Protein AF-B8BMI0-F1 (afdb_monomer)

Foldseek 3Di:
DVLVVVLVVPVVLVVVLVVCLVVPCCCVPPCNVVDDPVVSVVVSCVRVVVVSVVVSVVVSVVVCVDCDDNVVVVVVVVVVVVCVVVVVPPDDDPPPPPDDDDDDDDDDDDDDDDDDDDDDDDDDDDDDDDDDDDDDDDDDDDDDDDDDDDDDDDDDDDDDDDDD

Sequence (164 aa):
MKIIAQLKANEDMKKNTMMMVEQSRVLNTPGAEKKTKRELFDALRQELENPVLEKASREVWDLILENGGLGKEITDTIESVFCRLSGIDMMPPPPSTSIPSHQERERNMAADGGEKSKEIDTPEKPSSSSRKRPYSDTTTKGAGAVPNGGATSQHDGSEDSSQK

Organism: Oryza sativa subsp. indica (NCBI:txid39946)

Structure (mmCIF, N/CA/C/O backbone):
data_AF-B8BMI0-F1
#
_entry.id   AF-B8BMI0-F1
#
loop_
_atom_site.group_PDB
_atom_site.id
_atom_site.type_symbol
_atom_site.label_atom_id
_atom_site.label_alt_id
_atom_site.label_comp_id
_atom_site.label_asym_id
_atom_site.label_entity_id
_atom_site.label_seq_id
_atom_site.pdbx_PDB_ins_code
_atom_site.Cartn_x
_atom_site.Cartn_y
_atom_site.Cartn_z
_atom_site.occupancy
_atom_site.B_iso_or_equiv
_atom_site.auth_seq_id
_atom_site.auth_comp_id
_atom_site.auth_asym_id
_atom_site.auth_atom_id
_atom_site.pdbx_PDB_model_num
ATOM 1 N N . MET A 1 1 ? 11.825 -12.636 -6.092 1.00 66.38 1 MET A N 1
ATOM 2 C CA . MET A 1 1 ? 10.789 -11.612 -5.816 1.00 66.38 1 MET A CA 1
ATOM 3 C C . MET A 1 1 ? 11.431 -10.401 -5.138 1.00 66.38 1 MET A C 1
ATOM 5 O O . MET A 1 1 ? 11.627 -10.451 -3.931 1.00 66.3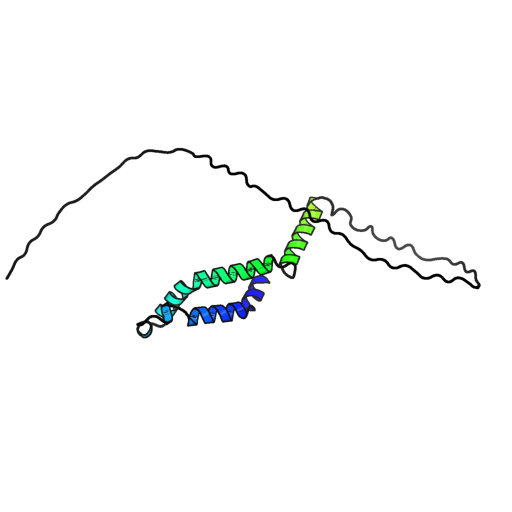8 1 MET A O 1
ATOM 9 N N . LYS A 1 2 ? 11.803 -9.348 -5.886 1.00 86.44 2 LYS A N 1
ATOM 10 C CA . LYS A 1 2 ? 12.517 -8.176 -5.328 1.00 86.44 2 LYS A CA 1
ATOM 11 C C . LYS A 1 2 ? 11.592 -7.230 -4.541 1.00 86.44 2 LYS A C 1
ATOM 13 O O . LYS A 1 2 ? 11.874 -6.953 -3.381 1.00 86.44 2 LYS A O 1
ATOM 18 N N . ILE A 1 3 ? 10.443 -6.850 -5.114 1.00 89.56 3 ILE A N 1
ATOM 19 C CA . ILE A 1 3 ? 9.455 -5.941 -4.488 1.00 89.56 3 ILE A CA 1
ATOM 20 C C . ILE A 1 3 ? 8.999 -6.453 -3.113 1.00 89.56 3 ILE A C 1
ATOM 22 O O . ILE A 1 3 ? 9.100 -5.744 -2.120 1.00 89.56 3 ILE A O 1
ATOM 26 N N . ILE A 1 4 ? 8.556 -7.715 -3.031 1.00 89.00 4 ILE A N 1
ATOM 27 C CA . ILE A 1 4 ? 8.069 -8.316 -1.774 1.00 89.00 4 ILE A CA 1
ATOM 28 C C . ILE A 1 4 ? 9.165 -8.332 -0.695 1.00 89.00 4 ILE A C 1
ATOM 30 O O . ILE A 1 4 ? 8.855 -8.193 0.485 1.00 89.00 4 ILE A O 1
ATOM 34 N N . ALA A 1 5 ? 10.436 -8.501 -1.075 1.00 91.31 5 ALA A N 1
ATOM 35 C CA . ALA A 1 5 ? 11.546 -8.471 -0.127 1.00 91.31 5 ALA A CA 1
ATOM 36 C C . ALA A 1 5 ? 11.779 -7.054 0.423 1.00 91.31 5 ALA A C 1
ATOM 38 O O . ALA A 1 5 ? 11.872 -6.899 1.638 1.00 91.31 5 ALA A O 1
ATOM 39 N N . GLN A 1 6 ? 11.788 -6.030 -0.439 1.00 90.50 6 GLN A N 1
ATOM 40 C CA . GLN A 1 6 ? 11.918 -4.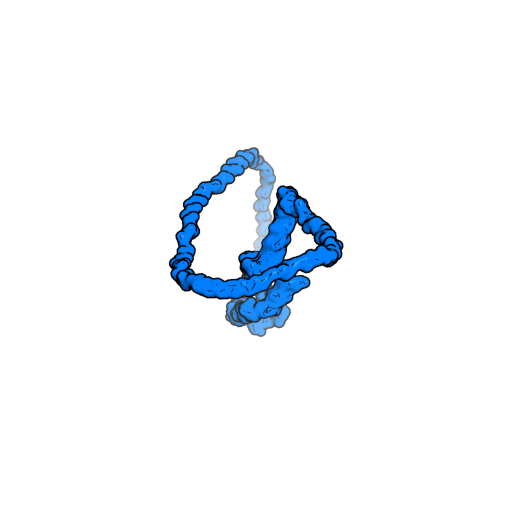638 0.003 1.00 90.50 6 GLN A CA 1
ATOM 41 C C . GLN A 1 6 ? 10.726 -4.186 0.856 1.00 90.50 6 GLN A C 1
ATOM 43 O O . GLN A 1 6 ? 10.922 -3.654 1.943 1.00 90.50 6 GLN A O 1
ATOM 48 N N . LEU A 1 7 ? 9.493 -4.491 0.442 1.00 91.44 7 LEU A N 1
ATOM 49 C CA . LEU A 1 7 ? 8.290 -4.131 1.197 1.00 91.44 7 LEU A CA 1
ATOM 50 C C . LEU A 1 7 ? 8.250 -4.800 2.586 1.00 91.44 7 LEU A C 1
ATOM 52 O O . LEU A 1 7 ? 7.814 -4.191 3.558 1.00 91.44 7 LEU A O 1
ATOM 56 N N . LYS A 1 8 ? 8.772 -6.031 2.716 1.00 90.94 8 LYS A N 1
ATOM 57 C CA . LYS A 1 8 ? 8.962 -6.710 4.014 1.00 90.94 8 LYS A CA 1
ATOM 58 C C . LYS A 1 8 ? 10.097 -6.123 4.863 1.00 90.94 8 LYS A C 1
ATOM 60 O O . LYS A 1 8 ? 10.089 -6.320 6.080 1.00 90.94 8 LYS A O 1
ATOM 65 N N . ALA A 1 9 ? 11.065 -5.448 4.248 1.00 92.75 9 ALA A N 1
ATOM 66 C CA . ALA A 1 9 ? 12.187 -4.789 4.915 1.00 92.75 9 ALA A CA 1
ATOM 67 C C . ALA A 1 9 ? 11.919 -3.305 5.241 1.00 92.75 9 ALA A C 1
ATOM 69 O O . ALA A 1 9 ? 12.693 -2.703 5.978 1.00 92.75 9 ALA A O 1
ATOM 70 N N . ASN A 1 10 ? 10.829 -2.718 4.732 1.00 93.06 10 ASN A N 1
ATOM 71 C CA . ASN A 1 10 ? 10.453 -1.331 4.997 1.00 93.06 10 ASN A CA 1
ATOM 72 C C . ASN A 1 10 ? 9.977 -1.162 6.456 1.00 93.06 10 ASN A C 1
ATOM 74 O O . ASN A 1 10 ? 8.817 -1.405 6.798 1.00 93.06 10 ASN A O 1
ATOM 78 N N . GLU A 1 11 ? 10.903 -0.762 7.329 1.00 94.69 11 GLU A N 1
ATOM 79 C CA . GLU A 1 11 ? 10.639 -0.514 8.750 1.00 94.69 11 GLU A CA 1
ATOM 80 C C . GLU A 1 11 ? 9.717 0.687 8.988 1.00 94.69 11 GLU A C 1
ATOM 82 O O . GLU A 1 11 ? 8.953 0.684 9.951 1.00 94.69 11 GLU A O 1
ATOM 87 N N . ASP A 1 12 ? 9.724 1.700 8.122 1.00 9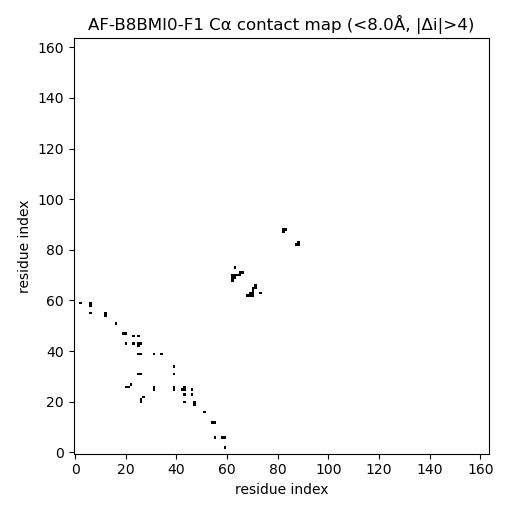3.12 12 ASP A N 1
ATOM 88 C CA . ASP A 1 12 ? 8.894 2.895 8.311 1.00 93.12 12 ASP A CA 1
ATOM 89 C C . ASP A 1 12 ? 7.424 2.638 7.961 1.00 93.12 12 ASP A C 1
ATOM 91 O O . ASP A 1 12 ? 6.524 3.165 8.623 1.00 93.12 12 ASP A O 1
ATOM 95 N N . MET A 1 13 ? 7.156 1.731 7.017 1.00 92.94 13 MET A N 1
ATOM 96 C CA . MET A 1 13 ? 5.822 1.173 6.816 1.00 92.94 13 MET A CA 1
ATOM 97 C C . MET A 1 13 ? 5.368 0.382 8.052 1.00 92.94 13 MET A C 1
ATOM 99 O O . MET A 1 13 ? 4.261 0.619 8.526 1.00 92.94 13 MET A O 1
ATOM 103 N N . LYS A 1 14 ? 6.218 -0.477 8.642 1.00 95.06 14 LYS A N 1
ATOM 104 C CA . LYS A 1 14 ? 5.877 -1.233 9.870 1.00 95.06 14 LYS A CA 1
ATOM 105 C C . LYS A 1 14 ? 5.566 -0.316 11.053 1.00 95.06 14 LYS A C 1
ATOM 107 O O . LYS A 1 14 ? 4.522 -0.477 11.684 1.00 95.06 14 LYS A O 1
ATOM 112 N N . LYS A 1 15 ? 6.437 0.664 11.335 1.00 96.56 15 LYS A N 1
ATOM 113 C CA . LYS A 1 15 ? 6.230 1.674 12.391 1.00 96.56 15 LYS A CA 1
ATOM 114 C C . LYS A 1 15 ? 4.920 2.424 12.176 1.00 96.56 15 LYS A C 1
ATOM 116 O O . LYS A 1 15 ? 4.150 2.602 13.112 1.00 96.56 15 LYS A O 1
ATOM 121 N N . ASN A 1 16 ? 4.643 2.841 10.942 1.00 95.56 16 ASN A N 1
ATOM 122 C CA . ASN A 1 16 ? 3.420 3.566 10.632 1.00 95.56 16 ASN A CA 1
ATOM 123 C C . ASN A 1 16 ? 2.165 2.692 10.751 1.00 95.56 16 ASN A C 1
ATOM 125 O O . ASN A 1 16 ? 1.176 3.172 11.293 1.00 95.56 16 ASN A O 1
ATOM 129 N N . THR A 1 17 ? 2.208 1.419 10.346 1.00 95.81 17 THR A N 1
ATOM 130 C CA . THR A 1 17 ? 1.122 0.466 10.617 1.00 95.81 17 THR A CA 1
ATOM 131 C C . THR A 1 17 ? 0.894 0.292 12.120 1.00 95.81 17 THR A C 1
ATOM 133 O O . THR A 1 17 ? -0.257 0.302 12.544 1.00 95.81 17 THR A O 1
ATOM 136 N N . MET A 1 18 ? 1.951 0.208 12.940 1.00 97.12 18 MET A N 1
ATOM 137 C CA . MET A 1 18 ? 1.800 0.142 14.401 1.00 97.12 18 MET A CA 1
ATOM 138 C C . MET A 1 18 ? 1.143 1.412 14.964 1.00 97.12 18 MET A C 1
ATOM 140 O O . MET A 1 18 ? 0.177 1.304 15.711 1.00 97.12 18 MET A O 1
ATOM 144 N N . MET A 1 19 ? 1.568 2.605 14.531 1.00 97.00 19 MET A N 1
ATOM 145 C CA . MET A 1 19 ? 0.915 3.861 14.933 1.00 97.00 19 MET A CA 1
ATOM 146 C C . MET A 1 19 ? -0.567 3.913 14.523 1.00 97.00 19 MET A C 1
ATOM 148 O O . MET A 1 19 ? -1.388 4.412 15.286 1.00 97.00 19 MET A O 1
ATOM 152 N N . MET A 1 20 ? -0.945 3.368 13.357 1.00 96.88 20 MET A N 1
ATOM 153 C CA . MET A 1 20 ? -2.363 3.258 12.977 1.00 96.88 20 MET A CA 1
ATOM 154 C C . MET A 1 20 ? -3.144 2.292 13.883 1.00 96.88 20 MET A C 1
ATOM 156 O O . MET A 1 20 ? -4.316 2.540 14.157 1.00 96.88 20 MET A O 1
ATOM 160 N N . VAL A 1 21 ? -2.519 1.208 14.360 1.00 97.38 21 VAL A N 1
ATOM 161 C CA . VAL A 1 21 ? -3.123 0.303 15.355 1.00 97.38 21 VAL A CA 1
ATOM 162 C C . VAL A 1 21 ? -3.313 1.029 16.686 1.00 97.38 21 VAL A C 1
ATOM 164 O O . VAL A 1 21 ? -4.406 0.997 17.239 1.00 97.38 21 VAL A O 1
ATOM 167 N N . GLU A 1 22 ? -2.295 1.737 17.174 1.00 96.56 22 GLU A N 1
ATOM 168 C CA . GLU A 1 22 ? -2.362 2.518 18.418 1.00 96.56 22 GLU A CA 1
ATOM 169 C C . GLU A 1 22 ? -3.432 3.623 18.360 1.00 96.56 22 GLU A C 1
ATOM 171 O O . GLU A 1 22 ? -4.116 3.876 19.350 1.00 96.56 22 GLU A O 1
ATOM 176 N N . GLN A 1 23 ? -3.629 4.242 17.192 1.00 96.81 23 GLN A N 1
ATOM 177 C CA . GLN A 1 23 ? -4.629 5.291 16.947 1.00 96.81 23 GLN A CA 1
ATOM 178 C C . GLN A 1 23 ? -6.001 4.759 16.481 1.00 96.81 23 GLN A C 1
ATOM 180 O O . GLN A 1 23 ? -6.909 5.554 16.228 1.00 96.81 23 GLN A O 1
ATOM 185 N N . SER A 1 24 ? -6.179 3.437 16.370 1.00 97.19 24 SER A N 1
ATOM 186 C CA . SER A 1 24 ? -7.410 2.801 15.877 1.00 97.19 24 SER A CA 1
ATOM 187 C C . SER A 1 24 ? -8.641 3.253 16.662 1.00 97.19 24 SER A C 1
ATOM 189 O O . SER A 1 24 ? -8.668 3.182 17.895 1.00 97.19 24 SER A O 1
ATOM 191 N N . ARG A 1 25 ? -9.715 3.641 15.962 1.00 96.25 25 ARG A N 1
ATOM 192 C CA . ARG A 1 25 ? -11.001 3.920 16.616 1.00 96.25 25 ARG A CA 1
ATOM 193 C C . ARG A 1 25 ? -11.582 2.645 17.209 1.00 96.25 25 ARG A C 1
ATOM 195 O O . ARG A 1 25 ? -12.149 2.702 18.293 1.00 96.25 25 ARG A O 1
ATOM 202 N N . VAL A 1 26 ? -11.423 1.498 16.547 1.00 96.00 26 VAL A N 1
ATOM 203 C CA . VAL A 1 26 ? -11.907 0.201 17.050 1.00 96.00 26 VAL A CA 1
ATOM 204 C C . VAL A 1 26 ? -11.319 -0.140 18.421 1.00 96.00 26 VAL A C 1
ATOM 206 O O . VAL A 1 26 ? -12.057 -0.642 19.268 1.00 96.00 26 VAL A O 1
ATOM 209 N N . LEU A 1 27 ? -10.034 0.152 18.654 1.00 96.44 27 LEU A N 1
ATOM 210 C CA . LEU A 1 27 ? -9.374 -0.119 19.937 1.00 96.44 27 LEU A CA 1
ATOM 211 C C . LEU A 1 27 ? -9.594 0.984 20.987 1.00 96.44 27 LEU A C 1
ATOM 213 O O . LEU A 1 27 ? -9.705 0.670 22.168 1.00 96.44 27 LEU A O 1
ATOM 217 N N . ASN A 1 28 ? -9.695 2.252 20.575 1.00 96.56 28 ASN A N 1
ATOM 218 C CA . ASN A 1 28 ? -9.841 3.397 21.487 1.00 96.56 28 ASN A CA 1
ATOM 219 C C . ASN A 1 28 ? -11.306 3.789 21.801 1.00 96.56 28 ASN A C 1
ATOM 221 O O . ASN A 1 28 ? -11.543 4.747 22.537 1.00 96.56 28 ASN A O 1
ATOM 225 N N . THR A 1 29 ? -12.307 3.087 21.256 1.00 95.25 29 THR A N 1
ATOM 226 C CA . THR A 1 29 ? -13.730 3.363 21.539 1.00 95.25 29 THR A CA 1
ATOM 227 C C . THR A 1 29 ? -14.158 2.754 22.885 1.00 95.25 29 THR A C 1
ATOM 229 O O . THR A 1 29 ? -13.904 1.569 23.112 1.00 95.25 29 THR A O 1
ATOM 232 N N . PRO A 1 30 ? -14.874 3.490 23.762 1.00 94.62 30 PRO A N 1
ATOM 233 C CA . PRO A 1 30 ? -15.435 2.933 24.996 1.00 94.62 30 PRO A CA 1
ATOM 234 C C . PRO A 1 30 ? -16.315 1.701 24.737 1.00 94.62 30 PRO A C 1
ATOM 236 O O . PRO A 1 30 ? -17.183 1.727 23.864 1.00 94.62 30 PRO A O 1
ATOM 239 N N . GLY A 1 31 ? -16.122 0.622 25.498 1.00 92.56 31 GLY A N 1
ATOM 240 C CA . GLY A 1 31 ? -16.790 -0.659 25.264 1.00 92.56 31 GLY A CA 1
ATOM 241 C C . GLY A 1 31 ? -15.971 -1.650 24.431 1.00 92.56 31 GLY A C 1
ATOM 242 O O . GLY A 1 31 ? -16.382 -2.807 24.317 1.00 92.56 31 GLY A O 1
ATOM 243 N N . ALA A 1 32 ? -14.817 -1.255 23.876 1.00 95.12 32 ALA A N 1
ATOM 244 C CA . ALA A 1 32 ? -13.886 -2.178 23.221 1.00 95.12 32 ALA A CA 1
ATOM 245 C C . ALA A 1 32 ? -13.422 -3.301 24.169 1.00 95.12 32 ALA A C 1
ATOM 247 O O . ALA A 1 32 ? -13.263 -4.441 23.736 1.00 95.12 32 ALA A O 1
ATOM 248 N N . GLU A 1 33 ? -13.316 -3.022 25.472 1.00 94.25 33 GLU A N 1
ATOM 249 C CA . GLU A 1 33 ? -12.955 -3.984 26.520 1.00 94.25 33 GLU A CA 1
ATOM 250 C C . GLU A 1 33 ? -13.969 -5.128 26.710 1.00 94.25 33 GLU A C 1
ATOM 252 O O . GLU A 1 33 ? -13.650 -6.139 27.332 1.00 94.25 33 GLU A O 1
ATOM 257 N N . LYS A 1 34 ? -15.186 -4.982 26.168 1.00 96.94 34 LYS A N 1
ATOM 258 C CA . LYS A 1 34 ? -16.262 -5.986 26.234 1.00 96.94 34 LYS A CA 1
ATOM 259 C C . LYS A 1 34 ? -16.310 -6.893 25.004 1.00 96.94 34 LYS A C 1
ATOM 261 O O . LYS A 1 34 ? -17.043 -7.879 25.012 1.00 96.94 34 LYS A O 1
ATOM 266 N N . LYS A 1 35 ? -15.563 -6.562 23.946 1.00 96.62 35 LYS A N 1
ATOM 267 C CA . LYS A 1 35 ? -15.474 -7.373 22.727 1.00 96.62 35 LYS A CA 1
ATOM 268 C C . LYS A 1 35 ? -14.486 -8.517 22.911 1.00 96.62 35 LYS A C 1
ATOM 270 O O . LYS A 1 35 ? -13.483 -8.402 23.613 1.00 96.62 35 LYS A O 1
ATOM 275 N N . THR A 1 36 ? -14.731 -9.625 22.224 1.00 97.81 36 THR A N 1
ATOM 276 C CA . THR A 1 36 ? -13.763 -10.718 22.157 1.00 97.81 36 THR A CA 1
ATOM 277 C C . THR A 1 36 ? -12.524 -10.300 21.366 1.00 97.81 36 THR A C 1
ATOM 279 O O . THR A 1 36 ? -12.574 -9.468 20.457 1.00 97.81 36 THR A O 1
ATOM 282 N N . LYS A 1 37 ? -11.394 -10.962 21.645 1.00 96.75 37 LYS A N 1
ATOM 283 C CA . LYS A 1 37 ? -10.142 -10.780 20.895 1.00 96.75 37 LYS A CA 1
ATOM 284 C C . LYS A 1 37 ? -10.347 -10.913 19.378 1.00 96.75 37 LYS A C 1
ATOM 286 O O . LYS A 1 37 ? -9.725 -10.168 18.630 1.00 96.75 37 LYS A O 1
ATOM 291 N N . ARG A 1 38 ? -11.220 -11.826 18.923 1.00 98.06 38 ARG A N 1
ATOM 292 C CA . ARG A 1 38 ? -11.506 -12.008 17.490 1.00 98.06 38 ARG A CA 1
ATOM 293 C C . ARG A 1 38 ? -12.237 -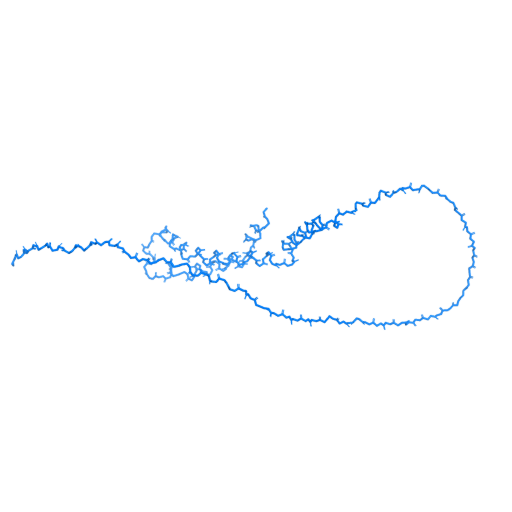10.805 16.897 1.00 98.06 38 ARG A C 1
ATOM 295 O O . ARG A 1 38 ? -11.778 -10.279 15.896 1.00 98.06 38 ARG A O 1
ATOM 302 N N . GLU A 1 39 ? -13.300 -10.328 17.541 1.00 97.44 39 GLU A N 1
ATOM 303 C CA . GLU A 1 39 ? -14.050 -9.152 17.069 1.00 97.44 39 GLU A CA 1
ATOM 304 C C . GLU A 1 39 ? -13.181 -7.890 17.013 1.00 97.44 39 GLU A C 1
ATOM 306 O O . GLU A 1 39 ? -13.352 -7.076 16.107 1.00 97.44 39 GLU A O 1
ATOM 311 N N . LEU A 1 40 ? -12.231 -7.735 17.943 1.00 97.12 40 LEU A N 1
ATOM 312 C CA . LEU A 1 40 ? -11.248 -6.651 17.893 1.00 97.12 40 LEU A CA 1
ATOM 313 C C . LEU A 1 40 ? -10.301 -6.792 16.693 1.00 97.12 40 LEU A C 1
ATOM 315 O O . LEU A 1 40 ? -10.097 -5.808 15.992 1.00 97.12 40 LEU A O 1
ATOM 319 N N . PHE A 1 41 ? -9.766 -7.986 16.408 1.00 97.44 41 PHE A N 1
ATOM 320 C CA . PHE A 1 41 ? -8.922 -8.205 15.223 1.00 97.44 41 PHE A CA 1
ATOM 321 C C . PHE A 1 41 ? -9.680 -8.025 13.904 1.00 97.44 41 PHE A C 1
ATOM 323 O O . PHE A 1 41 ? -9.149 -7.395 12.992 1.00 97.44 41 PHE A O 1
ATOM 330 N N . ASP A 1 42 ? -10.904 -8.543 13.799 1.00 98.12 42 ASP A N 1
ATOM 331 C CA . ASP A 1 42 ? -11.708 -8.459 12.576 1.00 98.12 42 ASP A CA 1
ATOM 332 C C . ASP A 1 42 ? -12.108 -7.002 12.282 1.00 98.12 42 ASP A C 1
ATOM 334 O O . ASP A 1 42 ? -11.961 -6.530 11.153 1.00 98.12 42 ASP A O 1
ATOM 338 N N . ALA A 1 43 ? -12.533 -6.250 13.304 1.00 97.12 43 ALA A N 1
ATOM 339 C CA . ALA A 1 43 ? -12.867 -4.835 13.154 1.00 97.12 43 ALA A CA 1
ATOM 340 C C . ALA A 1 43 ? -11.620 -3.954 12.932 1.00 97.12 43 ALA A C 1
ATOM 342 O O . ALA A 1 43 ? -11.659 -3.054 12.094 1.00 97.12 43 ALA A O 1
ATOM 343 N N . LEU A 1 44 ? -10.498 -4.230 13.610 1.00 97.88 44 LEU A N 1
ATOM 344 C CA . LEU A 1 44 ? -9.221 -3.542 13.375 1.00 97.88 44 LEU A CA 1
ATOM 345 C C . LEU A 1 44 ? -8.721 -3.786 11.946 1.00 97.88 44 LEU A C 1
ATOM 347 O O . LEU A 1 44 ? -8.234 -2.863 11.297 1.00 97.88 44 LEU A O 1
ATOM 351 N N . ARG A 1 45 ? -8.878 -5.011 11.428 1.00 97.19 45 ARG A N 1
ATOM 352 C CA . ARG A 1 45 ? -8.572 -5.323 10.031 1.00 97.19 45 ARG A CA 1
ATOM 353 C C . ARG A 1 45 ? -9.438 -4.494 9.087 1.00 97.19 45 ARG A C 1
ATOM 355 O O . ARG A 1 45 ? -8.878 -3.856 8.207 1.00 97.19 45 ARG A O 1
ATOM 362 N N . GLN A 1 46 ? -10.758 -4.455 9.284 1.00 97.75 46 GLN A N 1
ATOM 363 C CA . GLN A 1 46 ? -11.645 -3.623 8.458 1.00 97.75 46 GLN A CA 1
ATOM 364 C C . GLN A 1 46 ? -11.281 -2.130 8.506 1.00 97.75 46 GLN A C 1
ATOM 366 O O . GLN A 1 46 ? -11.382 -1.450 7.489 1.00 97.75 46 GLN A O 1
ATOM 371 N N . GLU A 1 47 ? -10.839 -1.615 9.659 1.00 97.69 47 GLU A N 1
ATOM 372 C CA . GLU A 1 47 ? -10.395 -0.222 9.787 1.00 97.69 47 GLU A CA 1
ATOM 373 C C . GLU A 1 47 ? -9.069 0.048 9.051 1.00 97.69 47 GLU A C 1
ATOM 375 O O . GLU A 1 47 ? -8.913 1.114 8.452 1.00 97.69 47 GLU A O 1
ATOM 380 N N . LEU A 1 48 ? -8.121 -0.896 9.088 1.00 97.69 48 LEU A N 1
ATOM 381 C CA . LEU A 1 48 ? -6.745 -0.679 8.625 1.00 97.69 48 LEU A CA 1
ATOM 382 C C . LEU A 1 48 ? -6.405 -1.249 7.241 1.00 97.69 48 LEU A C 1
ATOM 384 O O . LEU A 1 48 ? -5.393 -0.845 6.672 1.00 97.69 48 LEU A O 1
ATOM 388 N N . GLU A 1 49 ? -7.215 -2.148 6.678 1.00 96.69 49 GLU A N 1
ATOM 389 C CA . GLU A 1 49 ? -6.929 -2.815 5.397 1.00 96.69 49 GLU A CA 1
ATOM 390 C C . GLU A 1 49 ? -6.714 -1.805 4.261 1.00 96.69 49 GLU A C 1
ATOM 392 O O . GLU A 1 49 ? -5.668 -1.836 3.613 1.00 96.69 49 GLU A O 1
ATOM 397 N N . ASN A 1 50 ? -7.625 -0.843 4.095 1.00 97.31 50 ASN A N 1
ATOM 398 C CA . ASN A 1 50 ? -7.508 0.201 3.074 1.00 97.31 50 ASN A CA 1
ATOM 399 C C . ASN A 1 50 ? -6.308 1.151 3.291 1.00 97.31 50 ASN A C 1
ATOM 401 O O . ASN A 1 50 ? -5.472 1.223 2.391 1.00 97.31 50 ASN A O 1
ATOM 405 N N . PRO A 1 51 ? -6.142 1.854 4.435 1.00 96.44 51 PRO A N 1
ATOM 406 C CA . PRO A 1 51 ? -5.044 2.818 4.591 1.00 96.44 51 PRO A CA 1
ATOM 407 C C . PRO A 1 51 ? -3.651 2.167 4.567 1.00 96.44 51 PRO A C 1
ATOM 409 O O . PRO A 1 51 ? -2.700 2.771 4.063 1.00 96.44 51 PRO A O 1
ATOM 412 N N . VAL A 1 52 ? -3.506 0.927 5.052 1.00 96.44 52 VAL A N 1
ATOM 413 C CA . VAL A 1 52 ? -2.237 0.187 4.945 1.00 96.44 52 VAL A CA 1
ATOM 414 C C . VAL A 1 52 ? -1.976 -0.242 3.498 1.00 96.44 52 VAL A C 1
ATOM 416 O O . VAL A 1 52 ? -0.846 -0.101 3.028 1.00 96.44 52 VAL A O 1
ATOM 419 N N . LEU A 1 53 ? -2.996 -0.711 2.768 1.00 96.06 53 LEU A N 1
ATOM 420 C CA . LEU A 1 53 ? -2.864 -1.087 1.357 1.00 96.06 53 LEU A CA 1
ATOM 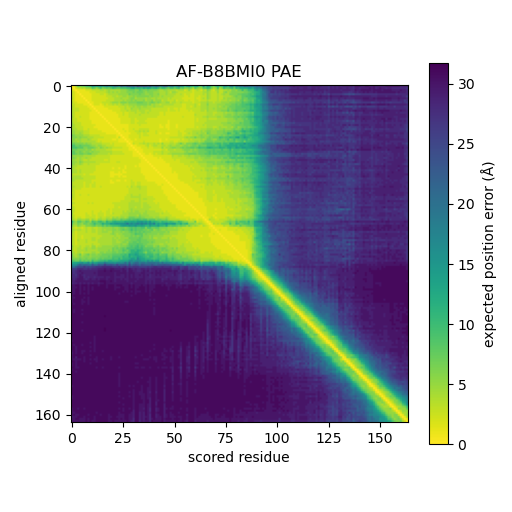421 C C . LEU A 1 53 ? -2.556 0.119 0.460 1.00 96.06 53 LEU A C 1
ATOM 423 O O . LEU A 1 53 ? -1.688 0.018 -0.407 1.00 96.06 53 LEU A O 1
ATOM 427 N N . GLU A 1 54 ? -3.216 1.259 0.672 1.00 96.38 54 GLU A N 1
ATOM 428 C CA . GLU A 1 54 ? -2.944 2.509 -0.047 1.00 96.38 54 GLU A CA 1
ATOM 429 C C . GLU A 1 54 ? -1.498 2.962 0.154 1.00 96.38 54 GLU A C 1
ATOM 431 O O . GLU A 1 54 ? -0.809 3.281 -0.821 1.00 96.38 54 GLU A O 1
ATOM 436 N N . LYS A 1 55 ? -1.005 2.934 1.402 1.00 94.94 55 LYS A N 1
ATOM 437 C CA . LYS A 1 55 ? 0.387 3.287 1.680 1.00 94.94 55 LYS A CA 1
ATOM 438 C C . LYS A 1 55 ? 1.358 2.295 1.044 1.00 94.94 55 LYS A C 1
ATOM 440 O O . LYS A 1 55 ? 2.248 2.720 0.318 1.00 94.94 55 LYS A O 1
ATOM 445 N N . ALA A 1 56 ? 1.162 0.991 1.238 1.00 94.69 56 ALA A N 1
ATOM 446 C CA . ALA A 1 56 ? 2.008 -0.037 0.631 1.00 94.69 56 ALA A CA 1
ATOM 447 C C . ALA A 1 56 ? 2.050 0.072 -0.906 1.00 94.69 56 ALA A C 1
ATOM 449 O O . ALA A 1 56 ? 3.111 -0.080 -1.508 1.00 94.69 56 ALA A O 1
ATOM 450 N N . SER A 1 57 ? 0.915 0.384 -1.539 1.00 96.12 57 SER A N 1
ATOM 451 C CA . SER A 1 57 ? 0.826 0.588 -2.991 1.00 96.12 57 SER A CA 1
ATOM 452 C C . SER A 1 57 ? 1.620 1.810 -3.451 1.00 96.12 57 SER A C 1
ATOM 454 O O . SER A 1 57 ? 2.273 1.750 -4.490 1.00 96.12 57 SER A O 1
ATOM 456 N N . ARG A 1 58 ? 1.607 2.899 -2.670 1.00 94.81 58 ARG A N 1
ATOM 457 C CA . ARG A 1 58 ? 2.411 4.099 -2.934 1.00 94.81 58 ARG A CA 1
ATOM 458 C C . ARG A 1 58 ? 3.908 3.817 -2.828 1.00 94.81 58 ARG A C 1
ATOM 460 O O . ARG A 1 58 ? 4.621 4.087 -3.780 1.00 94.81 58 ARG A O 1
ATOM 467 N N . GLU A 1 59 ? 4.356 3.187 -1.744 1.00 93.81 59 GLU A N 1
ATOM 468 C CA . GLU A 1 59 ? 5.774 2.842 -1.533 1.00 93.81 59 GLU A CA 1
ATOM 469 C C . GLU A 1 59 ? 6.309 1.924 -2.657 1.00 93.81 59 GLU A C 1
ATOM 471 O O . GLU A 1 59 ? 7.431 2.089 -3.130 1.00 93.81 59 GLU A O 1
ATOM 476 N N . VAL A 1 60 ? 5.493 0.974 -3.140 1.00 94.44 60 VAL A N 1
ATOM 477 C CA . VAL A 1 60 ? 5.846 0.116 -4.289 1.00 94.44 60 VAL A CA 1
ATOM 478 C C . VAL A 1 60 ? 5.880 0.898 -5.605 1.00 94.44 60 VAL A C 1
ATOM 480 O O . VAL A 1 60 ? 6.732 0.622 -6.447 1.00 94.44 60 VAL A O 1
ATOM 483 N N . TRP A 1 61 ? 4.974 1.857 -5.802 1.00 95.81 61 TRP A N 1
ATOM 484 C CA . TRP A 1 61 ? 4.972 2.712 -6.989 1.00 95.81 61 TRP A CA 1
ATOM 485 C C . TRP A 1 61 ? 6.184 3.648 -7.017 1.00 95.81 61 TRP A C 1
ATOM 487 O O . TRP A 1 61 ? 6.836 3.773 -8.051 1.00 95.81 61 TRP A O 1
ATOM 497 N N . ASP A 1 62 ? 6.544 4.228 -5.874 1.00 93.50 62 ASP A N 1
ATOM 498 C CA . ASP A 1 62 ? 7.710 5.098 -5.739 1.00 93.50 62 ASP A CA 1
ATOM 499 C C . ASP A 1 62 ? 9.018 4.315 -6.000 1.00 93.50 62 ASP A C 1
ATOM 501 O O . ASP A 1 62 ? 9.886 4.808 -6.716 1.00 93.50 62 ASP A O 1
ATOM 505 N N . LEU A 1 63 ? 9.113 3.046 -5.569 1.00 91.75 63 LEU A N 1
ATOM 506 C CA . LEU A 1 63 ? 10.213 2.125 -5.921 1.00 91.75 63 LEU A CA 1
ATOM 507 C C . LEU A 1 63 ? 10.283 1.774 -7.426 1.00 91.75 63 LEU A C 1
ATOM 509 O O . LEU A 1 63 ? 11.352 1.454 -7.945 1.00 91.75 63 LEU A O 1
ATOM 513 N N . ILE A 1 64 ? 9.152 1.786 -8.137 1.00 92.69 64 ILE A N 1
ATOM 514 C CA . ILE A 1 64 ? 9.109 1.571 -9.595 1.00 92.69 64 ILE A CA 1
ATOM 515 C C . ILE A 1 64 ? 9.531 2.842 -10.347 1.00 92.69 64 ILE A C 1
ATOM 517 O O . ILE A 1 64 ? 10.153 2.742 -11.403 1.00 92.69 64 ILE A O 1
ATOM 521 N N . LEU A 1 65 ? 9.204 4.021 -9.809 1.00 92.75 65 LEU A N 1
ATOM 522 C CA . LEU A 1 65 ? 9.606 5.319 -10.356 1.00 92.75 65 LEU A CA 1
ATOM 523 C C . LEU A 1 65 ? 11.053 5.710 -10.019 1.00 92.75 65 LEU A C 1
ATOM 525 O O . LEU A 1 65 ? 11.597 6.609 -10.658 1.00 92.75 65 LEU A O 1
ATOM 529 N N . GLU A 1 66 ? 11.676 5.078 -9.026 1.00 92.56 66 GLU A N 1
ATOM 530 C CA . GLU A 1 66 ? 13.065 5.337 -8.661 1.00 92.56 66 GLU A CA 1
ATOM 531 C C . GLU A 1 66 ? 14.010 5.003 -9.832 1.00 92.56 66 GLU A C 1
ATOM 533 O O . GLU A 1 66 ? 14.072 3.870 -10.301 1.00 92.56 66 GLU A O 1
ATOM 538 N N . ASN A 1 67 ? 14.821 5.968 -10.281 1.00 85.56 67 ASN A N 1
ATOM 539 C CA . ASN A 1 67 ? 15.839 5.746 -11.324 1.00 85.56 67 ASN A CA 1
ATOM 540 C C . ASN A 1 67 ? 16.973 4.779 -10.899 1.00 85.56 67 ASN A C 1
ATOM 542 O O . ASN A 1 67 ? 17.853 4.469 -11.704 1.00 85.56 67 ASN A O 1
ATOM 546 N N . GLY A 1 68 ? 16.984 4.329 -9.642 1.00 87.31 68 GLY A N 1
ATOM 547 C CA . GLY A 1 68 ? 17.850 3.277 -9.114 1.00 87.31 68 GLY A CA 1
ATOM 548 C C . GLY A 1 68 ? 17.142 1.920 -9.047 1.00 87.31 68 GLY A C 1
ATOM 549 O O . GLY A 1 68 ? 15.936 1.809 -9.245 1.00 87.31 68 GLY A O 1
ATOM 550 N N . GLY A 1 69 ? 17.900 0.858 -8.764 1.00 88.50 69 GLY A N 1
ATOM 551 C CA . GLY A 1 69 ? 17.338 -0.465 -8.469 1.00 88.50 69 GLY A CA 1
ATOM 552 C C . GLY A 1 69 ? 16.318 -0.962 -9.503 1.00 88.50 69 GLY A C 1
ATOM 553 O O . GLY A 1 69 ? 16.663 -1.217 -10.657 1.00 88.50 69 GLY A O 1
ATOM 554 N N . LEU A 1 70 ? 15.062 -1.120 -9.074 1.00 91.38 70 LEU A N 1
ATOM 555 C CA . LEU A 1 70 ? 14.001 -1.720 -9.884 1.00 91.38 70 LEU A CA 1
ATOM 556 C C . LEU A 1 70 ? 13.579 -0.853 -11.078 1.00 91.38 70 LEU A C 1
ATOM 558 O O . LEU A 1 70 ? 13.404 -1.399 -12.168 1.00 91.38 70 LEU A O 1
ATOM 562 N N . GLY A 1 71 ? 13.428 0.464 -10.909 1.00 92.50 71 GLY A N 1
ATOM 563 C CA . GLY A 1 71 ? 13.058 1.345 -12.021 1.00 92.50 71 GLY A CA 1
ATOM 564 C C . GLY A 1 71 ? 14.147 1.398 -13.096 1.00 92.50 71 GLY A C 1
ATOM 565 O O . GLY A 1 71 ? 13.836 1.434 -14.291 1.00 92.50 71 GLY A O 1
ATOM 566 N N . LYS A 1 72 ? 15.425 1.250 -12.706 1.00 94.38 72 LYS A N 1
ATOM 567 C CA . LYS A 1 72 ? 16.525 1.036 -13.662 1.00 94.38 72 LYS A CA 1
ATOM 568 C C . LYS A 1 72 ? 16.379 -0.287 -14.418 1.00 94.38 72 LYS A C 1
ATOM 570 O O . LYS A 1 72 ? 16.442 -0.278 -15.639 1.00 94.38 72 LYS A O 1
ATOM 575 N N . GLU A 1 73 ? 16.142 -1.409 -13.732 1.00 94.56 73 GLU A N 1
ATOM 576 C CA . GLU A 1 73 ? 15.944 -2.717 -14.391 1.00 94.56 73 GLU A CA 1
ATOM 577 C C . GLU A 1 73 ? 14.783 -2.692 -15.404 1.00 94.56 73 GLU A C 1
ATOM 579 O O . GLU A 1 73 ? 14.871 -3.291 -16.478 1.00 94.56 73 GLU A O 1
ATOM 584 N N . ILE A 1 74 ? 13.704 -1.966 -15.088 1.00 94.69 74 ILE A N 1
ATOM 585 C CA . ILE A 1 74 ? 12.576 -1.736 -16.000 1.00 94.69 74 ILE A CA 1
ATOM 586 C C . ILE A 1 74 ? 13.011 -0.874 -17.195 1.00 94.69 74 ILE A C 1
ATOM 588 O O . ILE A 1 74 ? 12.709 -1.227 -18.334 1.00 94.69 74 ILE A O 1
ATOM 592 N N . THR A 1 75 ? 13.752 0.212 -16.957 1.00 95.88 75 THR A N 1
ATOM 593 C CA . THR A 1 75 ? 14.255 1.112 -18.010 1.00 95.88 75 THR A CA 1
ATOM 594 C C . THR A 1 75 ? 15.198 0.383 -18.969 1.00 95.88 75 THR A C 1
ATOM 596 O O . THR A 1 75 ? 14.946 0.383 -20.170 1.00 95.88 75 THR A O 1
ATOM 599 N N . ASP A 1 76 ? 16.197 -0.339 -18.451 1.00 95.81 76 ASP A N 1
ATOM 600 C CA . ASP A 1 76 ? 17.134 -1.157 -19.237 1.00 95.81 76 ASP A CA 1
ATOM 601 C C . ASP A 1 76 ? 16.387 -2.189 -20.108 1.00 95.81 76 ASP A C 1
ATOM 603 O O . ASP A 1 76 ? 16.741 -2.439 -21.263 1.00 95.81 76 ASP A O 1
ATOM 607 N N . THR A 1 77 ? 15.314 -2.782 -19.567 1.00 96.56 77 THR A N 1
ATOM 608 C CA . THR A 1 77 ? 14.461 -3.732 -20.298 1.00 96.56 77 THR A CA 1
ATOM 609 C C . THR A 1 77 ? 13.699 -3.041 -21.431 1.00 96.56 77 THR A C 1
ATOM 611 O O . THR A 1 77 ? 13.635 -3.576 -22.540 1.00 96.56 77 THR A O 1
ATOM 614 N N . ILE A 1 78 ? 13.135 -1.854 -21.181 1.00 96.69 78 ILE A N 1
ATOM 615 C CA . ILE A 1 78 ? 12.430 -1.055 -22.193 1.00 96.69 78 ILE A CA 1
ATOM 616 C C . ILE A 1 78 ? 13.396 -0.631 -23.304 1.00 96.69 78 ILE A C 1
ATOM 618 O O . ILE A 1 78 ? 13.065 -0.799 -24.476 1.00 96.69 78 ILE A O 1
ATOM 622 N N . GLU A 1 79 ? 14.594 -0.154 -22.962 1.00 96.19 79 GLU A N 1
ATOM 623 C CA . GLU A 1 79 ? 15.627 0.239 -23.928 1.00 96.19 79 GLU A CA 1
ATOM 624 C C . GLU A 1 79 ? 16.099 -0.949 -24.778 1.00 96.19 79 GLU A C 1
ATOM 626 O O . GLU A 1 79 ? 1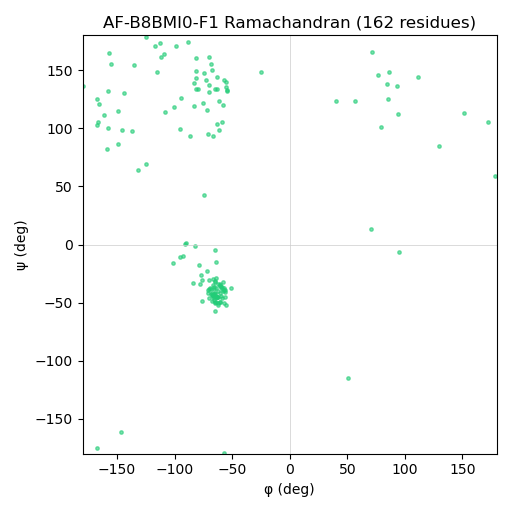6.145 -0.847 -26.003 1.00 96.19 79 GLU A O 1
ATOM 631 N N . SER A 1 80 ? 16.359 -2.112 -24.168 1.00 95.50 80 SER A N 1
ATOM 632 C CA . SER A 1 80 ? 16.725 -3.336 -24.897 1.00 95.50 80 SER A CA 1
ATOM 633 C C . SER A 1 80 ? 15.633 -3.777 -25.881 1.00 95.50 80 SER A C 1
ATOM 635 O O . SER A 1 80 ? 15.918 -4.110 -27.035 1.00 95.50 80 SER A O 1
ATOM 637 N N . VAL A 1 81 ? 14.364 -3.749 -25.457 1.00 97.00 81 VAL A N 1
ATOM 638 C CA . VAL A 1 81 ? 13.223 -4.058 -26.331 1.00 97.00 81 VAL A CA 1
ATOM 639 C C . VAL A 1 81 ? 13.092 -3.016 -27.445 1.00 97.00 81 VAL A C 1
ATOM 641 O O . VAL A 1 81 ? 12.873 -3.395 -28.594 1.00 97.00 81 VAL A O 1
ATOM 644 N N . PHE A 1 82 ? 13.265 -1.730 -27.135 1.00 95.94 82 PHE A N 1
ATOM 645 C CA . PHE A 1 82 ? 13.199 -0.638 -28.104 1.00 95.94 82 PHE A CA 1
ATOM 646 C C . PHE A 1 82 ? 14.289 -0.761 -29.175 1.00 95.94 82 PHE A C 1
ATOM 648 O O . PHE A 1 82 ? 13.959 -0.818 -30.354 1.00 95.94 82 PHE A O 1
ATOM 655 N N . CYS A 1 83 ? 15.561 -0.918 -28.795 1.00 93.88 83 CYS A N 1
ATOM 656 C CA . CYS A 1 83 ? 16.671 -1.095 -29.739 1.00 93.88 83 CYS A CA 1
ATOM 657 C C . CYS A 1 83 ? 16.456 -2.289 -30.681 1.00 93.88 83 CYS A C 1
ATOM 659 O O . CYS A 1 83 ? 16.703 -2.179 -31.886 1.00 93.88 83 CYS A O 1
ATOM 661 N N . ARG A 1 84 ? 15.937 -3.407 -30.154 1.00 93.88 84 ARG A N 1
ATOM 662 C CA . ARG A 1 84 ? 15.607 -4.598 -30.947 1.00 93.88 84 ARG A CA 1
ATOM 663 C C . ARG A 1 84 ? 14.451 -4.360 -31.920 1.00 93.88 84 ARG A C 1
ATOM 665 O O . ARG A 1 84 ? 14.538 -4.768 -33.074 1.00 93.88 84 ARG A O 1
ATOM 672 N N . LEU A 1 85 ? 13.386 -3.683 -31.487 1.00 94.12 85 LEU A N 1
ATOM 673 C CA . LEU A 1 85 ? 12.245 -3.340 -32.348 1.00 94.12 85 LEU A CA 1
ATOM 674 C C . LEU A 1 85 ? 12.588 -2.267 -33.395 1.00 94.12 85 LEU A C 1
ATOM 676 O O . LEU A 1 85 ? 12.033 -2.287 -34.490 1.00 94.12 85 LEU A O 1
ATOM 680 N N . SER A 1 86 ? 13.508 -1.354 -33.084 1.00 91.75 86 SER A N 1
ATOM 681 C CA . SER A 1 86 ? 13.978 -0.297 -33.988 1.00 91.75 86 SER A CA 1
ATOM 682 C C . SER A 1 86 ? 15.053 -0.754 -34.982 1.00 91.75 86 SER A C 1
ATOM 684 O O . SER A 1 86 ? 15.507 0.059 -35.782 1.00 91.75 86 SER A O 1
ATOM 686 N N . GLY A 1 87 ? 15.491 -2.019 -34.937 1.00 83.19 87 GLY A N 1
ATOM 687 C CA . GLY A 1 87 ? 16.561 -2.535 -35.803 1.00 83.19 87 GLY A CA 1
ATOM 688 C C . GLY A 1 87 ? 17.960 -1.992 -35.478 1.00 83.19 87 GLY A C 1
ATOM 689 O O . GLY A 1 87 ? 18.878 -2.161 -36.273 1.00 83.19 87 GLY A O 1
ATOM 690 N N . ILE A 1 88 ? 18.128 -1.351 -34.316 1.00 75.25 88 ILE A N 1
ATOM 691 C CA . ILE A 1 88 ? 19.416 -0.841 -33.815 1.00 75.25 88 ILE A CA 1
ATOM 692 C C . ILE A 1 88 ? 20.264 -2.004 -33.264 1.00 75.25 88 ILE A C 1
ATOM 694 O O . ILE A 1 88 ? 21.490 -1.963 -33.321 1.00 75.25 88 ILE A O 1
ATOM 698 N N . ASP A 1 89 ? 19.616 -3.085 -32.819 1.00 61.16 89 ASP A N 1
ATOM 699 C CA . ASP A 1 89 ? 20.221 -4.359 -32.390 1.00 61.16 89 ASP A CA 1
ATOM 700 C C . ASP A 1 89 ? 20.726 -5.221 -33.579 1.00 61.16 89 ASP A C 1
ATOM 702 O O . ASP A 1 89 ? 20.501 -6.428 -33.652 1.00 61.16 89 ASP A O 1
ATOM 706 N N . MET A 1 90 ? 21.379 -4.590 -34.562 1.00 55.97 90 MET A N 1
ATOM 707 C CA . MET A 1 90 ? 22.020 -5.248 -35.709 1.00 55.97 90 MET A CA 1
ATOM 708 C C . MET A 1 90 ? 23.501 -4.869 -35.833 1.00 55.97 90 MET A C 1
ATOM 710 O O . MET A 1 90 ? 23.906 -4.225 -36.798 1.00 55.97 90 MET A O 1
ATOM 714 N N . MET A 1 91 ? 24.323 -5.336 -34.889 1.00 56.78 91 MET A N 1
ATOM 715 C CA . MET A 1 91 ? 25.686 -5.807 -35.185 1.00 56.78 91 MET A CA 1
ATOM 716 C C . MET A 1 91 ? 26.264 -6.585 -33.985 1.00 56.78 91 MET A C 1
ATOM 718 O O . MET A 1 91 ? 26.681 -5.954 -33.012 1.00 56.78 91 MET A O 1
ATOM 722 N N . PRO A 1 92 ? 26.375 -7.929 -34.018 1.00 67.44 92 PRO A N 1
ATOM 723 C CA . PRO A 1 92 ? 27.373 -8.586 -33.180 1.00 67.44 92 PRO A CA 1
ATOM 724 C C . PRO A 1 92 ? 28.760 -8.109 -33.649 1.00 67.44 92 PRO A C 1
ATOM 726 O O . PRO A 1 92 ? 28.992 -8.075 -34.861 1.00 67.44 92 PRO A O 1
ATOM 729 N N . PRO A 1 93 ? 29.686 -7.723 -32.750 1.00 63.72 93 PRO A N 1
ATOM 730 C CA . PRO A 1 93 ? 31.008 -7.274 -33.171 1.00 63.72 93 PRO A CA 1
ATOM 731 C C . PRO A 1 93 ? 31.667 -8.364 -34.030 1.00 63.72 93 PRO A C 1
ATOM 733 O O . PRO A 1 93 ? 31.584 -9.544 -33.667 1.00 63.72 93 PRO A O 1
ATOM 736 N N . PRO A 1 94 ? 32.295 -8.011 -35.170 1.00 59.31 94 PRO A N 1
ATOM 737 C CA . PRO A 1 94 ? 32.935 -9.004 -36.019 1.00 59.31 94 PRO A CA 1
ATOM 738 C C . PRO A 1 94 ? 33.983 -9.764 -35.197 1.00 59.31 94 PRO A C 1
ATOM 740 O O . PRO A 1 94 ? 34.663 -9.144 -34.372 1.00 59.31 94 PRO A O 1
ATOM 743 N N . PRO A 1 95 ? 34.135 -11.087 -35.392 1.00 54.25 95 PRO A N 1
ATOM 744 C CA . PRO A 1 95 ? 35.152 -11.841 -34.679 1.00 54.25 95 PRO A CA 1
ATOM 745 C C . PRO A 1 95 ? 36.513 -11.220 -34.986 1.00 54.25 95 PRO A C 1
ATOM 747 O O . PRO A 1 95 ? 36.917 -11.147 -36.147 1.00 54.25 95 PRO A O 1
ATOM 750 N N . SER A 1 96 ? 37.205 -10.750 -33.948 1.00 52.47 96 SER A N 1
ATOM 751 C CA . SER A 1 96 ? 38.544 -10.185 -34.081 1.00 52.47 96 SER A CA 1
ATOM 752 C C . SER A 1 96 ? 39.483 -11.260 -34.614 1.00 52.47 96 SER A C 1
ATOM 754 O O . SER A 1 96 ? 39.968 -12.098 -33.853 1.00 52.47 96 SER A O 1
ATOM 756 N N . THR A 1 97 ? 39.738 -11.243 -35.923 1.00 44.12 97 THR A N 1
ATOM 757 C CA . THR A 1 97 ? 40.744 -12.093 -36.553 1.00 44.12 97 THR A CA 1
ATOM 758 C C . THR A 1 97 ? 42.087 -11.783 -35.912 1.00 44.12 97 THR A C 1
ATOM 760 O O . THR A 1 97 ? 42.693 -10.745 -36.174 1.00 44.12 97 THR A O 1
ATOM 763 N N . SER A 1 98 ? 42.553 -12.689 -35.058 1.00 54.16 98 SER A N 1
ATOM 764 C CA . SER A 1 98 ? 43.889 -12.648 -34.482 1.00 54.16 98 SER A CA 1
ATOM 765 C C . SER A 1 98 ? 44.911 -12.869 -35.597 1.00 54.16 98 SER A C 1
ATOM 767 O O . SER A 1 98 ? 45.220 -14.012 -35.939 1.00 54.16 98 SER A O 1
ATOM 769 N N . ILE A 1 99 ? 45.412 -11.785 -36.188 1.00 45.34 99 ILE A N 1
ATOM 770 C CA . ILE A 1 99 ? 46.556 -11.830 -37.103 1.00 45.34 99 ILE A CA 1
ATOM 771 C C . ILE A 1 99 ? 47.826 -12.027 -36.253 1.00 45.34 99 ILE A C 1
ATOM 773 O O . ILE A 1 99 ? 48.070 -11.213 -35.360 1.00 45.34 99 ILE A O 1
ATOM 777 N N . PRO A 1 100 ? 48.625 -13.090 -36.479 1.00 42.44 100 PRO A N 1
ATOM 778 C CA . PRO A 1 100 ? 49.873 -13.306 -35.748 1.00 42.44 100 PRO A CA 1
ATOM 779 C C . PRO A 1 100 ? 50.988 -12.305 -36.107 1.00 42.44 100 PRO A C 1
ATOM 781 O O . PRO A 1 100 ? 50.961 -11.663 -37.152 1.00 42.44 100 PRO A O 1
ATOM 784 N N . SER A 1 101 ? 51.965 -12.220 -35.202 1.00 42.06 101 SER A N 1
ATOM 785 C CA . SER A 1 101 ? 53.091 -11.275 -35.095 1.00 42.06 101 SER A CA 1
ATOM 786 C C . SER A 1 101 ? 54.069 -11.158 -36.289 1.00 42.06 101 SER A C 1
ATOM 788 O O . SER A 1 101 ? 53.997 -11.935 -37.233 1.00 42.06 101 SER A O 1
ATOM 790 N N . HIS A 1 102 ? 55.080 -10.277 -36.106 1.00 33.00 102 HIS A N 1
ATOM 791 C CA . HIS A 1 102 ? 56.288 -9.979 -36.923 1.00 33.00 102 HIS A CA 1
ATOM 792 C C . HIS A 1 102 ? 56.137 -8.820 -37.947 1.00 33.00 102 HIS A C 1
ATOM 794 O O . HIS A 1 102 ? 55.119 -8.723 -38.615 1.00 33.00 102 HIS A O 1
ATOM 800 N N . GLN A 1 103 ? 57.091 -7.882 -38.124 1.00 37.78 103 GLN A N 1
ATOM 801 C CA . GLN A 1 103 ? 58.451 -7.732 -37.561 1.00 37.78 103 GLN A CA 1
AT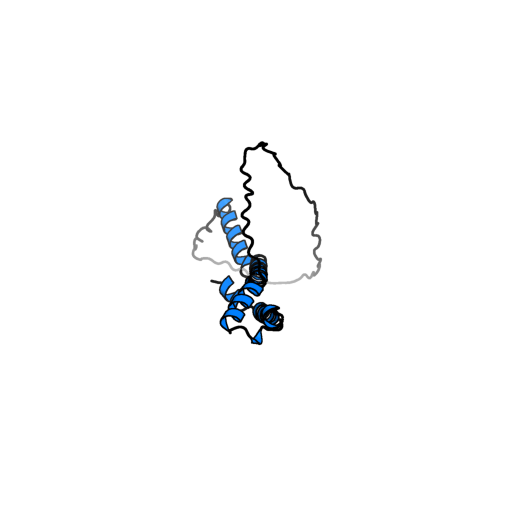OM 802 C C . GLN A 1 103 ? 58.960 -6.257 -37.609 1.00 37.78 103 GLN A C 1
ATOM 804 O O . GLN A 1 103 ? 58.883 -5.614 -38.648 1.00 37.78 103 GLN A O 1
ATOM 809 N N . GLU A 1 104 ? 59.492 -5.766 -36.477 1.00 37.47 104 GLU A N 1
ATOM 810 C CA . GLU A 1 104 ? 60.733 -4.961 -36.302 1.00 37.47 104 GLU A CA 1
ATOM 811 C C . GLU A 1 104 ? 61.121 -3.839 -37.304 1.00 37.47 104 GLU A C 1
ATOM 813 O O . GLU A 1 104 ? 61.438 -4.088 -38.468 1.00 37.47 104 GLU A O 1
ATOM 818 N N . ARG A 1 105 ? 61.308 -2.610 -36.784 1.00 36.53 105 ARG A N 1
ATOM 819 C CA . ARG A 1 105 ? 62.423 -1.727 -37.194 1.00 36.53 105 ARG A CA 1
ATOM 820 C C . ARG A 1 105 ? 62.700 -0.609 -36.184 1.00 36.53 105 ARG A C 1
ATOM 822 O O . ARG A 1 105 ? 61.918 0.328 -36.053 1.00 36.53 105 ARG A O 1
ATOM 829 N N . GLU A 1 106 ? 63.849 -0.686 -35.522 1.00 39.81 106 GLU A N 1
ATOM 830 C CA . GLU A 1 106 ? 64.399 0.400 -34.706 1.00 39.81 106 GLU A CA 1
ATOM 831 C C . GLU A 1 106 ? 64.974 1.534 -35.575 1.00 39.81 106 GLU A C 1
ATOM 833 O O . GLU A 1 106 ? 65.573 1.291 -36.631 1.00 39.81 106 GLU A O 1
ATOM 838 N N . ARG A 1 107 ? 64.893 2.777 -35.082 1.00 40.50 107 ARG A N 1
ATOM 839 C CA . ARG A 1 107 ? 65.995 3.745 -35.200 1.00 40.50 107 ARG A CA 1
ATOM 840 C C . ARG A 1 107 ? 65.917 4.802 -34.093 1.00 40.50 107 ARG A C 1
ATOM 842 O O . ARG A 1 107 ? 64.856 5.047 -33.529 1.00 40.50 107 ARG A O 1
ATOM 849 N N . ASN A 1 108 ? 67.067 5.390 -33.773 1.00 34.03 108 ASN A N 1
ATOM 850 C CA . ASN A 1 108 ? 67.384 5.866 -32.426 1.00 34.03 108 ASN A CA 1
ATOM 851 C C . ASN A 1 108 ? 67.603 7.392 -32.365 1.00 34.03 108 ASN A C 1
ATOM 853 O O . ASN A 1 108 ? 67.833 8.026 -33.390 1.00 34.03 108 ASN A O 1
ATOM 857 N N . MET A 1 109 ? 67.712 7.896 -31.127 1.00 33.78 109 MET A N 1
ATOM 858 C CA . MET A 1 109 ? 68.366 9.151 -30.700 1.00 33.78 109 MET A CA 1
ATOM 859 C C . MET A 1 109 ? 67.640 10.504 -30.884 1.00 33.78 109 MET A C 1
ATOM 861 O O . MET A 1 109 ? 67.744 11.155 -31.913 1.00 33.78 109 MET A O 1
ATOM 865 N N . ALA A 1 110 ? 67.094 10.961 -29.749 1.00 33.47 110 ALA A N 1
ATOM 866 C CA . ALA A 1 110 ? 67.550 12.136 -28.983 1.00 33.47 110 ALA A CA 1
ATOM 867 C C . ALA A 1 110 ? 67.252 13.591 -29.426 1.00 33.47 110 ALA A C 1
ATOM 869 O O . ALA A 1 110 ? 67.375 13.972 -30.582 1.00 33.47 110 ALA A O 1
ATOM 870 N N . ALA A 1 111 ? 67.076 14.396 -28.364 1.00 33.69 111 ALA A N 1
ATOM 871 C CA . ALA A 1 111 ? 67.274 15.844 -28.222 1.00 33.69 111 ALA A CA 1
ATOM 872 C C . ALA A 1 111 ? 66.077 16.807 -28.421 1.00 33.69 111 ALA A C 1
ATOM 874 O O . ALA A 1 111 ? 65.642 17.083 -29.530 1.00 33.69 111 ALA A O 1
ATOM 875 N N . ASP A 1 112 ? 65.721 17.408 -27.278 1.00 31.73 112 ASP A N 1
ATOM 876 C CA . ASP A 1 112 ? 65.582 18.857 -27.047 1.00 31.73 112 ASP A CA 1
ATOM 877 C C . ASP A 1 112 ? 64.285 19.622 -27.392 1.00 31.73 112 ASP A C 1
ATOM 879 O O . ASP A 1 112 ? 63.700 19.491 -28.461 1.00 31.73 112 ASP A O 1
ATOM 883 N N . GLY A 1 113 ? 63.932 20.520 -26.459 1.00 31.53 113 GLY A N 1
ATOM 884 C CA . GLY A 1 113 ? 63.208 21.769 -26.716 1.00 31.53 113 GLY A CA 1
ATOM 885 C C . GLY A 1 113 ? 61.673 21.743 -26.778 1.00 31.53 113 GLY A C 1
ATOM 886 O O . GLY A 1 113 ? 61.078 21.102 -27.637 1.00 31.53 113 GLY A O 1
ATOM 887 N N . GLY A 1 114 ? 61.029 22.593 -25.963 1.00 33.19 114 GLY A N 1
ATOM 888 C CA . GLY A 1 114 ? 59.730 23.188 -26.327 1.00 33.19 114 GLY A CA 1
ATOM 889 C C . GLY A 1 114 ? 58.608 23.089 -25.293 1.00 33.19 114 GLY A C 1
ATOM 890 O O . GLY A 1 114 ? 57.728 22.238 -25.389 1.00 33.19 114 GLY A O 1
ATOM 891 N N . GLU A 1 115 ? 58.570 24.031 -24.353 1.00 36.19 115 GLU A N 1
ATOM 892 C CA . GLU A 1 115 ? 57.381 24.314 -23.541 1.00 36.19 115 GLU A CA 1
ATOM 893 C C . GLU A 1 115 ? 56.213 24.811 -24.416 1.00 36.19 115 GLU A C 1
ATOM 895 O O . GLU A 1 115 ? 56.439 25.649 -25.290 1.00 36.19 115 GLU A O 1
ATOM 900 N N . LYS A 1 116 ? 54.959 24.446 -24.089 1.00 40.59 116 LYS A N 1
ATOM 901 C CA . LYS A 1 116 ? 53.918 25.449 -23.764 1.00 40.59 116 LYS A CA 1
ATOM 902 C C . LYS A 1 116 ? 52.664 24.842 -23.119 1.00 40.59 116 LYS A C 1
ATOM 904 O O . LYS A 1 116 ? 52.008 23.980 -23.693 1.00 40.59 116 LYS A O 1
ATOM 909 N N . SER A 1 117 ? 52.299 25.371 -21.955 1.00 36.75 117 SER A N 1
ATOM 910 C CA . SER A 1 117 ? 51.030 25.106 -21.258 1.00 36.75 117 SER A CA 1
ATOM 911 C C . SER A 1 117 ? 49.904 26.060 -21.702 1.00 36.75 117 SER A C 1
ATOM 913 O O . SER A 1 117 ? 50.172 27.070 -22.355 1.00 36.75 117 SER A O 1
ATOM 915 N N . LYS A 1 118 ? 48.686 25.799 -21.195 1.00 39.31 118 LYS A N 1
ATOM 916 C CA . LYS A 1 118 ? 47.391 26.496 -21.406 1.00 39.31 118 LYS A CA 1
ATOM 917 C C . LYS A 1 118 ? 46.604 26.020 -22.647 1.00 39.31 118 LYS A C 1
ATOM 919 O O . LYS A 1 118 ? 47.197 25.593 -23.626 1.00 39.31 118 LYS A O 1
ATOM 924 N N . GLU A 1 119 ? 45.269 26.045 -22.645 1.00 34.66 119 GLU A N 1
ATOM 925 C CA . GLU A 1 119 ? 44.352 26.691 -21.689 1.00 34.66 119 GLU A CA 1
ATOM 926 C C . GLU A 1 119 ? 43.182 25.782 -21.282 1.00 34.66 119 GLU A C 1
ATOM 928 O O . GLU A 1 119 ? 42.788 24.875 -22.012 1.00 34.66 119 GLU A O 1
ATOM 933 N N . ILE A 1 120 ? 42.651 26.045 -20.091 1.00 42.19 120 ILE A N 1
ATOM 934 C CA . ILE A 1 120 ? 41.388 25.506 -19.590 1.00 42.19 120 ILE A CA 1
ATOM 935 C C . ILE A 1 120 ? 40.251 26.355 -20.177 1.00 42.19 120 ILE A C 1
ATOM 937 O O . ILE A 1 120 ? 40.411 27.568 -20.245 1.00 42.19 120 ILE A O 1
ATOM 941 N N . ASP A 1 121 ? 39.110 25.768 -20.532 1.00 39.34 121 ASP A N 1
ATOM 942 C CA . ASP A 1 121 ? 37.829 26.393 -20.180 1.00 39.34 121 ASP A CA 1
ATOM 943 C C . ASP A 1 121 ? 36.688 25.367 -20.152 1.00 39.34 121 ASP A C 1
ATOM 945 O O . ASP A 1 121 ? 36.818 24.214 -20.571 1.00 39.34 121 ASP A O 1
ATOM 949 N N . THR A 1 122 ? 35.596 25.799 -19.545 1.00 40.28 122 THR A N 1
ATOM 950 C CA . THR A 1 122 ? 34.569 25.008 -18.879 1.00 40.28 122 THR A CA 1
ATOM 951 C C . THR A 1 122 ? 33.255 25.000 -19.679 1.00 40.28 122 THR A C 1
ATOM 953 O O . THR A 1 122 ? 33.075 25.800 -20.599 1.00 40.28 122 THR A O 1
ATOM 956 N N . PRO A 1 123 ? 32.323 24.069 -19.397 1.00 49.03 123 PRO A N 1
ATOM 957 C CA . PRO A 1 123 ? 31.079 23.949 -20.151 1.00 49.03 123 PRO A CA 1
ATOM 958 C C . PRO A 1 123 ? 30.038 24.969 -19.675 1.00 49.03 123 PRO A C 1
ATOM 960 O O . PRO A 1 123 ? 30.090 25.390 -18.529 1.00 49.03 123 PRO A O 1
ATOM 963 N N . GLU A 1 124 ? 29.032 25.257 -20.506 1.00 32.00 124 GLU A N 1
ATOM 964 C CA . GLU A 1 124 ? 27.608 25.284 -20.118 1.00 32.00 124 GLU A CA 1
ATOM 965 C C . GLU A 1 124 ? 26.710 25.651 -21.315 1.00 32.00 124 GLU A C 1
ATOM 967 O O . GLU A 1 124 ? 27.007 26.592 -22.047 1.00 32.00 124 GLU A O 1
ATOM 972 N N . LYS A 1 125 ? 25.583 24.930 -21.483 1.00 43.94 125 LYS A N 1
ATOM 973 C CA . LYS A 1 125 ? 24.208 25.490 -21.497 1.00 43.94 125 LYS A CA 1
ATOM 974 C C . LYS A 1 125 ? 23.157 24.430 -21.896 1.00 43.94 125 LYS A C 1
ATOM 976 O O . LYS A 1 125 ? 22.999 24.145 -23.084 1.00 43.94 125 LYS A O 1
ATOM 981 N N . PRO A 1 126 ? 22.352 23.899 -20.958 1.00 43.50 126 PRO A N 1
ATOM 982 C CA . PRO A 1 126 ? 21.124 23.185 -21.295 1.00 43.50 126 PRO A CA 1
ATOM 983 C C . PRO A 1 126 ? 19.981 24.192 -21.512 1.00 43.50 126 PRO A C 1
ATOM 985 O O . PRO A 1 126 ? 19.610 24.932 -20.602 1.00 43.50 126 PRO A O 1
ATOM 988 N N . SER A 1 127 ? 19.393 24.232 -22.711 1.00 40.03 127 SER A N 1
ATOM 989 C CA . SER A 1 127 ? 18.248 25.113 -22.985 1.00 40.03 127 SER A CA 1
ATOM 990 C C . SER A 1 127 ? 16.924 24.368 -22.801 1.00 40.03 127 SER A C 1
ATOM 992 O O . SER A 1 127 ? 16.475 23.629 -23.675 1.00 40.03 127 SER A O 1
ATOM 994 N N . SER A 1 128 ? 16.293 24.574 -21.645 1.00 48.69 128 SER A N 1
ATOM 995 C CA . SER A 1 128 ? 14.926 24.122 -21.369 1.00 48.69 128 SER A CA 1
ATOM 996 C C . SER A 1 128 ? 13.919 24.838 -22.276 1.00 48.69 128 SER A C 1
ATOM 998 O O . SER A 1 128 ? 13.936 26.064 -22.386 1.00 48.69 128 SER A O 1
ATOM 1000 N N . SER A 1 129 ? 12.980 24.095 -22.871 1.00 43.81 129 SER A N 1
ATOM 1001 C CA . SER A 1 129 ? 11.753 24.686 -23.414 1.00 43.81 129 SER A CA 1
ATOM 1002 C C . SER A 1 129 ? 10.538 23.838 -23.060 1.00 43.81 129 SER A C 1
ATOM 1004 O O . SER A 1 129 ? 10.214 22.844 -23.706 1.00 43.81 129 SER A O 1
ATOM 1006 N N . SER A 1 130 ? 9.851 24.252 -21.998 1.00 46.75 130 SER A N 1
ATOM 1007 C CA . SER A 1 130 ? 8.544 23.712 -21.633 1.00 46.75 130 SER A CA 1
ATOM 1008 C C . SER A 1 130 ? 7.477 24.146 -22.638 1.00 46.75 130 SER A C 1
ATOM 1010 O O . SER A 1 130 ? 7.302 25.342 -22.877 1.00 46.75 130 SER A O 1
ATOM 1012 N N . ARG A 1 131 ? 6.667 23.207 -23.134 1.00 42.97 131 ARG A N 1
ATOM 1013 C CA . ARG A 1 131 ? 5.349 23.526 -23.704 1.00 42.97 131 ARG A CA 1
ATOM 1014 C C . ARG A 1 131 ? 4.349 22.417 -23.360 1.00 42.97 131 ARG A C 1
ATOM 1016 O O . ARG A 1 131 ? 4.658 21.238 -23.479 1.00 42.97 131 ARG A O 1
ATOM 1023 N N . LYS A 1 132 ? 3.180 22.801 -22.836 1.00 54.19 132 LYS A N 1
ATOM 1024 C CA . LYS A 1 132 ? 2.178 21.902 -22.233 1.00 54.19 132 LYS A CA 1
ATOM 1025 C C . LYS A 1 132 ? 0.863 21.893 -23.025 1.00 54.19 132 LYS A C 1
ATOM 1027 O O . LYS A 1 132 ? 0.407 22.970 -23.392 1.00 54.19 132 LYS A O 1
ATOM 1032 N N . ARG A 1 133 ? 0.191 20.723 -23.008 1.00 52.56 133 ARG A N 1
ATOM 1033 C CA . ARG A 1 133 ? -1.280 20.501 -23.121 1.00 52.56 133 ARG A CA 1
ATOM 1034 C C . ARG A 1 133 ? -1.925 20.745 -24.509 1.00 52.56 133 ARG A C 1
ATOM 1036 O O . ARG A 1 133 ? -1.289 21.392 -25.335 1.00 52.56 133 ARG A O 1
ATOM 1043 N N . PRO A 1 134 ? -3.184 20.291 -24.750 1.00 54.06 134 PRO A N 1
ATOM 1044 C CA . PRO A 1 134 ? -4.129 19.600 -23.845 1.00 54.06 134 PRO A CA 1
ATOM 1045 C C . PRO A 1 134 ? -4.669 18.233 -24.336 1.00 54.06 134 PRO A C 1
ATOM 1047 O O . PRO A 1 134 ? -4.363 17.773 -25.429 1.00 54.06 134 PRO A O 1
ATOM 1050 N N . TYR A 1 135 ? -5.494 17.606 -23.488 1.00 39.53 135 TYR A N 1
ATOM 1051 C CA . TYR A 1 135 ? -6.334 16.440 -23.799 1.00 39.53 135 TYR A CA 1
ATOM 1052 C C . TYR A 1 135 ? -7.453 16.780 -24.800 1.00 39.53 135 TYR A C 1
ATOM 1054 O O . TYR A 1 135 ? -7.995 17.885 -24.763 1.00 39.53 135 TYR A O 1
ATOM 1062 N N . SER A 1 136 ? -7.859 15.797 -25.608 1.00 48.38 136 SER A N 1
ATOM 1063 C CA . SER A 1 136 ? -9.097 15.820 -26.398 1.00 48.38 136 SER A CA 1
ATOM 1064 C C . SER A 1 136 ? -10.194 14.992 -25.720 1.00 48.38 136 SER A C 1
ATOM 1066 O O . SER A 1 136 ? -10.047 13.782 -25.554 1.00 48.38 136 SER A O 1
ATOM 1068 N N . ASP A 1 137 ? -11.286 15.654 -25.352 1.00 37.62 137 ASP A N 1
ATOM 1069 C CA . ASP A 1 137 ? -12.504 15.058 -24.797 1.00 37.62 137 ASP A CA 1
ATOM 1070 C C . ASP A 1 137 ? -13.385 14.507 -25.934 1.00 37.62 137 ASP A C 1
ATOM 1072 O O . ASP A 1 137 ? -13.597 15.196 -26.933 1.00 37.62 137 ASP A O 1
ATOM 1076 N N . THR A 1 138 ? -13.913 13.287 -25.801 1.00 47.16 138 THR A N 1
ATOM 1077 C CA . THR A 1 138 ? -14.929 12.745 -26.724 1.00 47.16 138 THR A CA 1
ATOM 1078 C C . THR A 1 138 ? -16.095 12.131 -25.965 1.00 47.16 138 THR A C 1
ATOM 1080 O O . THR A 1 138 ? -16.389 10.940 -26.068 1.00 47.16 138 THR A O 1
ATOM 1083 N N . THR A 1 139 ? -16.805 12.977 -25.224 1.00 43.81 139 THR A N 1
ATOM 1084 C CA . THR A 1 139 ? -18.180 12.696 -24.806 1.00 43.81 139 THR A CA 1
ATOM 1085 C C . THR A 1 139 ? -19.098 12.588 -26.035 1.00 43.81 139 THR A C 1
ATOM 1087 O O . THR A 1 139 ? -19.517 13.602 -26.593 1.00 43.81 139 THR A O 1
ATOM 1090 N N . THR A 1 140 ? -19.481 11.371 -26.436 1.00 46.91 140 THR A N 1
ATOM 1091 C CA . THR A 1 140 ? -20.646 11.140 -27.310 1.00 46.91 140 THR A CA 1
ATOM 1092 C C . THR A 1 140 ? -21.788 10.502 -26.522 1.00 46.91 140 THR A C 1
ATOM 1094 O O . THR A 1 140 ? -21.720 9.390 -26.006 1.00 46.91 140 THR A O 1
ATOM 1097 N N . LYS A 1 141 ? -22.867 11.275 -26.401 1.00 38.88 141 LYS A N 1
ATOM 1098 C CA . LYS A 1 141 ? -24.036 11.002 -25.565 1.00 38.88 141 LYS A CA 1
ATOM 1099 C C . LYS A 1 141 ? -25.044 10.135 -26.328 1.00 38.88 141 LYS A C 1
ATOM 1101 O O . LYS A 1 141 ? -25.886 10.665 -27.049 1.00 38.88 141 LYS A O 1
ATOM 1106 N N . GLY A 1 142 ? -24.962 8.814 -26.171 1.00 38.56 142 GLY A N 1
ATOM 1107 C CA . GLY A 1 142 ? -25.974 7.879 -26.677 1.00 38.56 142 GLY A CA 1
ATOM 1108 C C . GLY A 1 142 ? -27.266 7.969 -25.860 1.00 38.56 142 GLY A C 1
ATOM 1109 O O . GLY A 1 142 ? -27.259 7.693 -24.663 1.00 38.56 142 GLY A O 1
ATOM 1110 N N . ALA A 1 143 ? -28.366 8.395 -26.483 1.00 39.81 143 ALA A N 1
ATOM 1111 C CA . ALA A 1 143 ? -29.651 8.571 -25.809 1.00 39.81 143 ALA A CA 1
ATOM 1112 C C . ALA A 1 143 ? -30.440 7.253 -25.700 1.00 39.81 143 ALA A C 1
ATOM 1114 O O . ALA A 1 143 ? -30.526 6.497 -26.664 1.00 39.81 143 ALA A O 1
ATOM 1115 N N . GLY A 1 144 ? -31.068 7.026 -24.543 1.00 38.69 144 GLY A N 1
ATOM 1116 C CA . GLY A 1 144 ? -31.925 5.870 -24.272 1.00 38.69 144 GLY A CA 1
ATOM 1117 C C . GLY A 1 144 ? -32.884 6.144 -23.112 1.00 38.69 144 GLY A C 1
ATOM 1118 O O . GLY A 1 144 ? -32.610 5.782 -21.975 1.00 38.69 144 GLY A O 1
ATOM 1119 N N . ALA A 1 145 ? -33.996 6.812 -23.410 1.00 38.84 145 ALA A N 1
ATOM 1120 C CA . ALA A 1 145 ? -35.177 6.930 -22.547 1.00 38.84 145 ALA A CA 1
ATOM 1121 C C . ALA A 1 145 ? -36.330 6.139 -23.224 1.00 38.84 145 ALA A C 1
ATOM 1123 O O . ALA A 1 145 ? -36.230 5.871 -24.418 1.00 38.84 145 ALA A O 1
ATOM 1124 N N . VAL A 1 146 ? -37.439 5.715 -22.603 1.00 49.62 146 VAL A N 1
ATOM 1125 C CA . VAL A 1 146 ? -38.122 6.096 -21.342 1.00 49.62 146 VAL A CA 1
ATOM 1126 C C . VAL A 1 146 ? -38.804 4.814 -20.719 1.00 49.62 146 VAL A C 1
ATOM 1128 O O . VAL A 1 146 ? -38.340 3.728 -21.068 1.00 49.62 146 VAL A O 1
ATOM 1131 N N . PRO A 1 147 ? -39.795 4.819 -19.779 1.00 61.16 147 PRO A N 1
ATOM 1132 C CA . PRO A 1 147 ? -39.945 3.744 -18.780 1.00 61.16 147 PRO A CA 1
ATOM 1133 C C . PRO A 1 147 ? -41.204 2.854 -18.918 1.00 61.16 147 PRO A C 1
ATOM 1135 O O . PRO A 1 147 ? -42.144 3.188 -19.634 1.00 61.16 147 PRO A O 1
ATOM 1138 N N . ASN A 1 148 ? -41.275 1.792 -18.103 1.00 37.72 148 ASN A N 1
ATOM 1139 C CA . ASN A 1 148 ? -42.507 1.269 -17.478 1.00 37.72 148 ASN A CA 1
ATOM 1140 C C . ASN A 1 148 ? -42.083 0.292 -16.359 1.00 37.72 148 ASN A C 1
ATOM 1142 O O . ASN A 1 148 ? -41.254 -0.571 -16.615 1.00 37.72 148 ASN A O 1
ATOM 1146 N N . GLY A 1 149 ? -42.435 0.478 -15.085 1.00 39.53 149 GLY A N 1
ATOM 1147 C CA . GLY A 1 149 ? -43.732 0.127 -14.482 1.00 39.53 149 GLY A CA 1
ATOM 1148 C C . GLY A 1 149 ? -43.482 -1.046 -13.505 1.00 39.53 149 GLY A C 1
ATOM 1149 O O . GLY A 1 149 ? -42.606 -1.861 -13.759 1.00 39.53 149 GLY A O 1
ATOM 1150 N N . GLY A 1 150 ? -44.118 -1.206 -12.348 1.00 35.47 150 GLY A N 1
ATOM 1151 C CA . GLY A 1 150 ? -45.176 -0.442 -11.695 1.00 35.47 150 GLY A CA 1
ATOM 1152 C C . GLY A 1 150 ? -45.986 -1.403 -10.816 1.00 35.47 150 GLY A C 1
ATOM 1153 O O . GLY A 1 150 ? -46.628 -2.292 -11.358 1.00 35.47 150 GLY A O 1
ATOM 1154 N N . ALA A 1 151 ? -45.940 -1.257 -9.487 1.00 49.38 151 ALA A N 1
ATOM 1155 C CA . ALA A 1 151 ? -46.855 -1.926 -8.551 1.00 49.38 151 ALA A CA 1
ATOM 1156 C C . ALA A 1 151 ? -46.734 -1.312 -7.146 1.00 49.38 151 ALA A C 1
ATOM 1158 O O . ALA A 1 151 ? -45.799 -1.590 -6.398 1.00 49.38 151 ALA A O 1
ATOM 1159 N N . THR A 1 152 ? -47.700 -0.477 -6.782 1.00 52.59 152 THR A N 1
ATOM 1160 C CA . THR A 1 152 ? -47.990 -0.136 -5.386 1.00 52.59 152 THR A CA 1
ATOM 1161 C C . THR A 1 152 ? -48.650 -1.324 -4.689 1.00 52.59 152 THR A C 1
ATOM 1163 O O . THR A 1 152 ? -49.547 -1.932 -5.269 1.00 52.59 152 THR A O 1
ATOM 1166 N N . SER A 1 153 ? -48.320 -1.579 -3.423 1.00 46.34 153 SER A N 1
ATOM 1167 C CA . SER A 1 153 ? -49.242 -2.270 -2.516 1.00 46.34 153 SER A CA 1
ATOM 1168 C C . SER A 1 153 ? -49.087 -1.726 -1.098 1.00 46.34 153 SER A C 1
ATOM 1170 O O . SER A 1 153 ? -48.160 -2.084 -0.375 1.00 46.34 153 SER A O 1
ATOM 1172 N N . GLN A 1 154 ? -49.992 -0.820 -0.727 1.00 50.12 154 GLN A N 1
ATOM 1173 C CA . GLN A 1 154 ? -50.361 -0.602 0.666 1.00 50.12 154 GLN A CA 1
ATOM 1174 C C . GLN A 1 154 ? -51.607 -1.446 0.943 1.00 50.12 154 GLN A C 1
ATOM 1176 O O . GLN A 1 154 ? -52.607 -1.312 0.243 1.00 50.12 154 GLN A O 1
ATOM 1181 N N . HIS A 1 155 ? -51.531 -2.280 1.971 1.00 46.00 155 HIS A N 1
ATOM 1182 C CA . HIS A 1 155 ? -52.655 -2.855 2.707 1.00 46.00 155 HIS A CA 1
ATOM 1183 C C . HIS A 1 155 ? -52.030 -3.236 4.057 1.00 46.00 155 HIS A C 1
ATOM 1185 O O . HIS A 1 155 ? -51.104 -4.041 4.097 1.00 46.00 155 HIS A O 1
ATOM 1191 N N . ASP A 1 156 ? -52.204 -2.448 5.112 1.00 46.25 156 ASP A N 1
ATOM 1192 C CA . ASP A 1 156 ? -53.420 -2.336 5.928 1.00 46.25 156 ASP A CA 1
ATOM 1193 C C . ASP A 1 156 ? -53.853 -3.691 6.511 1.00 46.25 156 ASP A C 1
ATOM 1195 O O . ASP A 1 156 ? -53.988 -4.692 5.807 1.00 46.25 156 ASP A O 1
ATOM 1199 N N . GLY A 1 157 ? -53.961 -3.733 7.833 1.00 42.66 157 GLY A N 1
ATOM 1200 C CA . GLY A 1 157 ? -53.927 -4.964 8.619 1.00 42.66 157 GLY A CA 1
A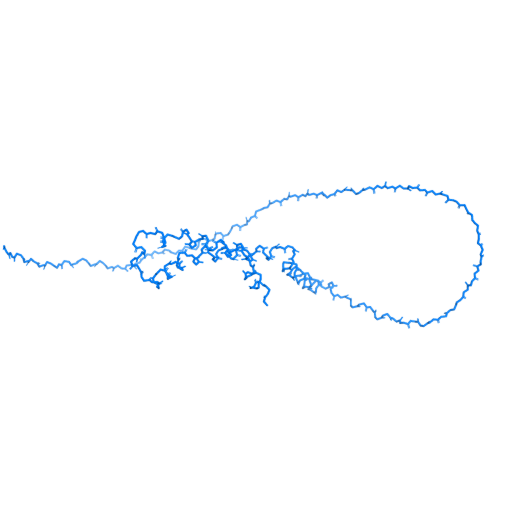TOM 1201 C C . GLY A 1 157 ? -54.042 -4.638 10.099 1.00 42.66 157 GLY A C 1
ATOM 1202 O O . GLY A 1 157 ? -53.124 -4.883 10.875 1.00 42.66 157 GLY A O 1
ATOM 1203 N N . SER A 1 158 ? -55.152 -3.988 10.442 1.00 56.09 158 SER A N 1
ATOM 1204 C CA . SER A 1 158 ? -55.590 -3.763 11.819 1.00 56.09 158 SER A CA 1
ATOM 1205 C C . SER A 1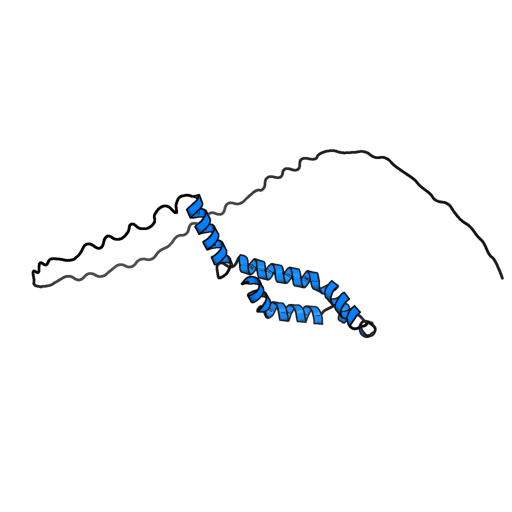 158 ? -55.701 -5.082 12.585 1.00 56.09 158 SER A C 1
ATOM 1207 O O . SER A 1 158 ? -56.283 -6.026 12.059 1.00 56.09 158 SER A O 1
ATOM 1209 N N . GLU A 1 159 ? -55.275 -5.096 13.849 1.00 54.62 159 GLU A N 1
ATOM 1210 C CA . GLU A 1 159 ? -56.045 -5.782 14.890 1.00 54.62 159 GLU A CA 1
ATOM 1211 C C . GLU A 1 159 ? -55.860 -5.082 16.248 1.00 54.62 159 GLU A C 1
ATOM 1213 O O . GLU A 1 159 ? -54.765 -5.005 16.808 1.00 54.62 159 GLU A O 1
ATOM 1218 N N . ASP A 1 160 ? -56.962 -4.516 16.746 1.00 50.12 160 ASP A N 1
ATOM 1219 C CA . ASP A 1 160 ? -57.111 -4.007 18.109 1.00 50.12 160 ASP A CA 1
ATOM 1220 C C . ASP A 1 160 ? -57.139 -5.175 19.102 1.00 50.12 160 ASP A C 1
ATOM 1222 O O . ASP A 1 160 ? -57.857 -6.154 18.904 1.00 50.12 160 ASP A O 1
ATOM 1226 N N . SER A 1 161 ? -56.433 -5.026 20.224 1.00 54.31 161 SER A N 1
ATOM 1227 C CA . SER A 1 161 ? -56.909 -5.622 21.470 1.00 54.31 161 SER A CA 1
ATOM 1228 C C . SER A 1 161 ? -56.481 -4.803 22.687 1.00 54.31 161 SER A C 1
ATOM 1230 O O . SER A 1 161 ? -55.475 -5.052 23.351 1.00 54.31 161 SER A O 1
ATOM 1232 N N . SER A 1 162 ? -57.321 -3.818 23.001 1.00 64.94 162 SER A N 1
ATOM 1233 C CA . SER A 1 162 ? -57.880 -3.618 24.350 1.00 64.94 162 SER A CA 1
ATOM 1234 C C . SER A 1 162 ? -57.922 -4.932 25.175 1.00 64.94 162 SER A C 1
ATOM 1236 O O . SER A 1 162 ? -58.192 -5.988 24.625 1.00 64.94 162 SER A O 1
ATOM 1238 N N . GLN A 1 163 ? -57.794 -5.011 26.500 1.00 57.41 163 GLN A N 1
ATOM 1239 C CA . GLN A 1 163 ? -57.837 -4.042 27.605 1.00 57.41 163 GLN A CA 1
ATOM 1240 C C . GLN A 1 163 ? -57.285 -4.781 28.874 1.00 57.41 163 GLN A C 1
ATOM 1242 O O . GLN A 1 163 ? -56.869 -5.932 28.750 1.00 57.41 163 GLN A O 1
ATOM 1247 N N . LYS A 1 164 ? -57.243 -4.282 30.119 1.00 45.44 164 LYS A N 1
ATOM 1248 C CA . LYS A 1 164 ? -57.787 -3.092 30.801 1.00 45.44 164 LYS A CA 1
ATOM 1249 C C . LYS A 1 164 ? -56.984 -2.826 32.078 1.00 45.44 164 LYS A C 1
ATOM 1251 O O . LYS A 1 164 ? -56.624 -3.826 32.734 1.00 45.44 164 LYS A O 1
#

Radius of gyration: 37.76 Å; Cα contacts (8 Å, |Δi|>4): 38; chains: 1; bounding box: 126×40×68 Å

Mean predicted aligned error: 20.05 Å

Solvent-accessible surface area (backbone atoms only — not comparable to full-atom values): 11418 Å² total; per-residue (Å²): 120,66,67,66,50,50,63,74,62,40,59,67,59,52,53,49,52,49,52,50,57,76,66,26,63,66,72,71,39,91,67,39,89,76,53,54,76,63,59,50,52,55,49,42,44,70,70,41,52,60,66,52,48,56,50,53,52,46,57,54,47,52,47,48,68,32,80,52,74,59,20,33,57,51,48,57,50,51,49,55,52,47,35,52,74,71,61,68,70,71,71,82,78,76,80,79,77,83,76,79,86,89,80,90,83,88,86,83,84,88,84,83,88,82,89,82,86,86,81,88,87,81,89,89,84,87,83,87,78,90,82,81,87,82,89,86,86,80,91,76,87,84,84,84,83,85,90,82,88,87,84,88,84,90,76,88,81,87,80,90,78,87,84,133

pLDDT: mean 71.31, std 25.46, range [31.53, 98.12]

Secondary structure (DSSP, 8-state):
-HHHHHHHH-HHHHHHHHHHHHT-HHHHSTTGGGS-HHHHHHHHHHHHHHHHHHHHHHHHHHHHH-SSHHHHHHHHHHHHHHHHHTT----PPPP---------------------------------------PPP---------------------------